Protein AF-A0ABD4RXI1-F1 (afdb_monomer_lite)

pLDDT: mean 82.57, std 9.18, range [58.09, 92.0]

Secondary structure (DSSP, 8-state):
-EEETTTTEEEPTTS-EEEEEEEEEEE-TTS-EEEEEEEEES--TT-TTHHHH--SSS--EEEE-

Foldseek 3Di:
DDADPVQRWDQDPVRFTWAFDDWDWDQDPVRDTDTKTKTWTPDCPPPPCCVVQDPDPDTDIDTHD

Structure (mmCIF, N/CA/C/O bac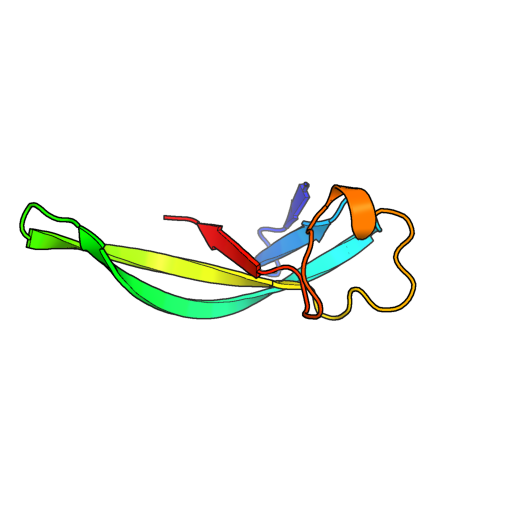kbone):
data_AF-A0ABD4RXI1-F1
#
_entry.id   AF-A0ABD4RXI1-F1
#
loop_
_atom_site.group_PDB
_atom_site.id
_atom_site.type_symbol
_atom_site.label_atom_id
_atom_site.label_alt_id
_atom_site.label_comp_id
_atom_site.label_asym_id
_atom_site.label_entity_id
_atom_site.label_seq_id
_atom_site.pdbx_PDB_ins_code
_atom_site.Cartn_x
_atom_site.Cartn_y
_atom_site.Cartn_z
_atom_site.occupancy
_atom_site.B_iso_or_equiv
_atom_site.auth_seq_id
_atom_site.auth_comp_id
_atom_site.auth_asym_id
_atom_site.auth_atom_id
_atom_site.pdbx_PDB_model_num
ATOM 1 N N . MET A 1 1 ? 8.246 -6.910 -1.942 1.00 74.69 1 MET A N 1
ATOM 2 C CA . MET A 1 1 ? 8.036 -5.466 -2.187 1.00 74.69 1 MET A CA 1
ATOM 3 C C . MET A 1 1 ? 9.068 -4.736 -1.361 1.00 74.69 1 MET A C 1
ATOM 5 O O . MET A 1 1 ? 9.366 -5.217 -0.276 1.00 74.69 1 MET A O 1
ATOM 9 N N . LYS A 1 2 ? 9.650 -3.658 -1.880 1.00 84.81 2 LYS A N 1
ATOM 10 C CA . LYS A 1 2 ? 10.619 -2.849 -1.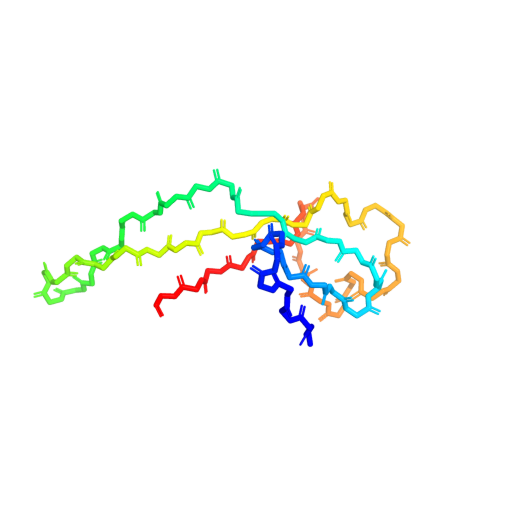132 1.00 84.81 2 LYS A CA 1
ATOM 11 C C . LYS A 1 2 ? 9.955 -1.528 -0.776 1.00 84.81 2 LYS A C 1
ATOM 13 O O . LYS A 1 2 ? 9.368 -0.921 -1.664 1.00 84.81 2 LYS A O 1
ATOM 18 N N . TYR A 1 3 ? 9.994 -1.142 0.490 1.00 88.75 3 TYR A N 1
ATOM 19 C CA . TYR A 1 3 ? 9.521 0.166 0.920 1.00 88.75 3 TYR A CA 1
ATOM 20 C C . TYR A 1 3 ? 10.666 1.170 0.827 1.00 88.75 3 TYR A C 1
ATOM 22 O O . TYR A 1 3 ? 11.790 0.848 1.220 1.00 88.75 3 TYR A O 1
ATOM 30 N N . ASP A 1 4 ? 10.378 2.334 0.263 1.00 89.06 4 ASP A N 1
ATOM 31 C CA . ASP A 1 4 ? 11.282 3.468 0.180 1.00 89.06 4 ASP A CA 1
ATOM 32 C C . ASP A 1 4 ? 10.778 4.560 1.124 1.00 89.06 4 ASP A C 1
ATOM 34 O O . ASP A 1 4 ? 9.752 5.191 0.866 1.00 89.06 4 ASP A O 1
ATOM 38 N N . SER A 1 5 ? 11.474 4.736 2.247 1.00 87.31 5 SER A N 1
ATOM 39 C CA . SER A 1 5 ? 11.091 5.706 3.276 1.00 87.31 5 SER A CA 1
ATOM 40 C C . SER A 1 5 ? 11.392 7.152 2.879 1.00 87.31 5 SER A C 1
ATOM 42 O O . SER A 1 5 ? 10.832 8.058 3.484 1.00 87.31 5 SER A O 1
ATOM 44 N N . GLU A 1 6 ? 12.282 7.385 1.906 1.00 89.00 6 GLU A N 1
ATOM 45 C CA . GLU A 1 6 ? 12.636 8.740 1.460 1.00 89.00 6 GLU A CA 1
ATOM 46 C C . GLU A 1 6 ? 11.504 9.358 0.638 1.00 89.00 6 GLU A C 1
ATOM 48 O O . GLU A 1 6 ? 11.164 10.523 0.821 1.00 89.00 6 GLU A O 1
ATOM 53 N N . SER A 1 7 ? 10.901 8.564 -0.248 1.00 86.25 7 SER A N 1
ATOM 54 C CA . SER A 1 7 ? 9.808 9.012 -1.115 1.00 86.25 7 SER A CA 1
ATOM 55 C C . SER A 1 7 ? 8.414 8.566 -0.646 1.00 86.25 7 SER A C 1
ATOM 57 O O . SER A 1 7 ? 7.436 8.894 -1.314 1.00 86.25 7 SER A O 1
ATOM 59 N N . ASP A 1 8 ? 8.304 7.819 0.461 1.00 88.06 8 ASP A N 1
ATOM 60 C CA . ASP A 1 8 ? 7.065 7.168 0.940 1.00 88.06 8 ASP A CA 1
ATOM 61 C C . ASP A 1 8 ? 6.389 6.337 -0.167 1.00 88.06 8 ASP A C 1
ATOM 63 O O . ASP A 1 8 ? 5.190 6.422 -0.430 1.00 88.06 8 ASP A O 1
ATOM 67 N N . VAL A 1 9 ? 7.178 5.549 -0.901 1.00 89.69 9 VAL A N 1
ATOM 68 C CA . VAL A 1 9 ? 6.670 4.732 -2.013 1.00 89.69 9 VAL A CA 1
ATOM 69 C C . VAL A 1 9 ? 7.044 3.274 -1.850 1.00 89.69 9 VAL A C 1
ATOM 71 O O . VAL A 1 9 ? 8.114 2.911 -1.366 1.00 89.69 9 VAL A O 1
ATOM 74 N N . TYR A 1 10 ? 6.172 2.396 -2.333 1.00 89.12 10 TYR A N 1
ATOM 75 C CA . TYR A 1 10 ? 6.495 0.978 -2.431 1.00 89.12 10 TYR A CA 1
ATOM 76 C C . TYR A 1 10 ? 6.976 0.638 -3.833 1.00 89.12 10 TYR A C 1
ATOM 78 O O . TYR A 1 10 ? 6.395 1.046 -4.829 1.00 89.12 10 TYR A O 1
ATOM 86 N N . THR A 1 11 ? 8.003 -0.192 -3.931 1.00 87.81 11 THR A N 1
ATOM 87 C CA . THR A 1 11 ? 8.476 -0.749 -5.196 1.00 87.81 11 THR A CA 1
ATOM 88 C C . THR A 1 11 ? 7.933 -2.166 -5.376 1.00 87.81 11 THR A C 1
ATOM 90 O O . THR A 1 11 ? 8.192 -3.086 -4.584 1.00 87.81 11 THR A O 1
ATOM 93 N N . CYS A 1 12 ? 7.158 -2.346 -6.445 1.00 83.75 12 CYS A N 1
ATOM 94 C CA . CYS A 1 12 ? 6.651 -3.632 -6.909 1.00 83.75 12 CYS A CA 1
ATOM 95 C C . CYS A 1 12 ? 7.792 -4.524 -7.434 1.00 83.75 12 CYS A C 1
ATOM 97 O O . CYS A 1 12 ? 8.855 -4.042 -7.818 1.00 83.75 12 CYS A O 1
ATOM 99 N N . ALA A 1 13 ? 7.547 -5.832 -7.547 1.00 81.75 13 ALA A N 1
ATOM 100 C CA . ALA A 1 13 ? 8.485 -6.776 -8.164 1.00 81.75 13 ALA A CA 1
ATOM 101 C C . ALA A 1 13 ? 8.862 -6.405 -9.614 1.00 81.75 13 ALA A C 1
ATOM 103 O O . ALA A 1 13 ? 9.953 -6.733 -10.062 1.00 81.75 13 ALA A O 1
ATOM 104 N N . ASN A 1 14 ? 7.998 -5.670 -10.325 1.00 81.69 14 ASN A N 1
ATOM 105 C CA . ASN A 1 14 ? 8.272 -5.172 -11.677 1.00 81.69 14 ASN A CA 1
ATOM 106 C C . ASN A 1 14 ? 9.007 -3.812 -11.702 1.00 81.69 14 ASN A C 1
ATOM 108 O O . ASN A 1 14 ? 8.884 -3.075 -12.674 1.00 81.69 14 ASN A O 1
ATOM 112 N N . LYS A 1 15 ? 9.687 -3.425 -10.609 1.00 81.81 15 LYS A N 1
ATOM 113 C CA . LYS A 1 15 ? 10.360 -2.117 -10.440 1.00 81.81 15 LYS A CA 1
ATOM 114 C C . LYS A 1 15 ? 9.451 -0.895 -10.656 1.00 81.81 15 LYS A C 1
ATOM 116 O O . LYS A 1 15 ? 9.927 0.189 -10.966 1.00 81.81 15 LYS A O 1
ATOM 121 N N . ARG A 1 16 ? 8.137 -1.064 -10.489 1.00 86.06 16 ARG A N 1
ATOM 122 C CA . ARG A 1 16 ? 7.158 0.029 -10.572 1.00 86.06 16 ARG A CA 1
ATOM 123 C C . ARG A 1 16 ? 6.860 0.576 -9.188 1.00 86.06 16 ARG A C 1
ATOM 125 O O . ARG A 1 16 ? 6.752 -0.204 -8.239 1.00 86.06 16 ARG A O 1
ATOM 132 N N . LEU A 1 17 ? 6.699 1.889 -9.105 1.00 87.81 17 LEU A N 1
ATOM 133 C CA . LEU A 1 17 ? 6.415 2.594 -7.863 1.00 87.81 17 LEU A CA 1
ATOM 134 C C . LEU A 1 17 ? 4.910 2.565 -7.567 1.00 87.81 17 LEU A C 1
ATOM 136 O O . LEU A 1 17 ? 4.075 2.660 -8.474 1.00 87.81 17 LEU A O 1
ATOM 140 N N . LEU A 1 18 ? 4.573 2.398 -6.293 1.00 89.12 18 LEU A N 1
ATOM 141 C CA . LEU A 1 18 ? 3.242 2.580 -5.748 1.00 89.12 18 LEU A CA 1
ATOM 142 C C . LEU A 1 18 ? 3.262 3.835 -4.893 1.00 89.12 18 LEU A C 1
ATOM 144 O O . LEU A 1 18 ? 3.990 3.895 -3.901 1.00 89.12 18 LEU A O 1
ATOM 148 N N . ARG A 1 19 ? 2.460 4.813 -5.297 1.00 90.44 19 ARG A N 1
ATOM 149 C CA . ARG A 1 19 ? 2.372 6.111 -4.639 1.00 90.44 19 ARG A CA 1
ATOM 150 C C . ARG A 1 19 ? 1.180 6.134 -3.685 1.00 90.44 19 ARG A C 1
ATOM 152 O O . ARG A 1 19 ? 0.155 5.520 -4.005 1.00 90.44 19 ARG A O 1
ATOM 159 N N . PRO A 1 20 ? 1.282 6.829 -2.544 1.00 91.00 20 PRO A N 1
ATOM 160 C CA . PRO A 1 20 ? 0.141 7.064 -1.677 1.00 91.00 20 PRO A CA 1
ATOM 161 C C . PRO A 1 20 ? -0.873 7.927 -2.433 1.00 91.00 20 PRO A C 1
ATOM 163 O O . PRO A 1 20 ? -0.544 9.004 -2.919 1.00 91.00 20 PRO A O 1
ATOM 166 N N . ILE A 1 21 ? -2.101 7.429 -2.570 1.00 90.56 21 ILE A N 1
ATOM 167 C CA . ILE A 1 21 ? -3.175 8.123 -3.298 1.00 90.56 21 ILE A CA 1
ATOM 168 C C . ILE A 1 21 ? -4.139 8.820 -2.346 1.00 90.56 21 ILE A C 1
ATOM 170 O O . ILE A 1 21 ? -4.469 9.983 -2.552 1.00 90.56 21 ILE A O 1
ATOM 174 N N . TYR A 1 22 ? -4.606 8.124 -1.309 1.00 90.69 22 TYR A N 1
ATOM 175 C CA . TYR A 1 22 ? -5.493 8.700 -0.301 1.00 90.69 22 TYR A CA 1
ATOM 176 C C . TYR A 1 22 ? -5.545 7.843 0.962 1.00 90.69 22 TYR A C 1
ATOM 178 O O . TYR A 1 22 ? -5.335 6.628 0.928 1.00 90.69 22 TYR A O 1
ATOM 186 N N . LEU A 1 23 ? -5.901 8.492 2.069 1.00 91.75 23 LEU A N 1
ATOM 187 C CA . LEU A 1 23 ? -6.2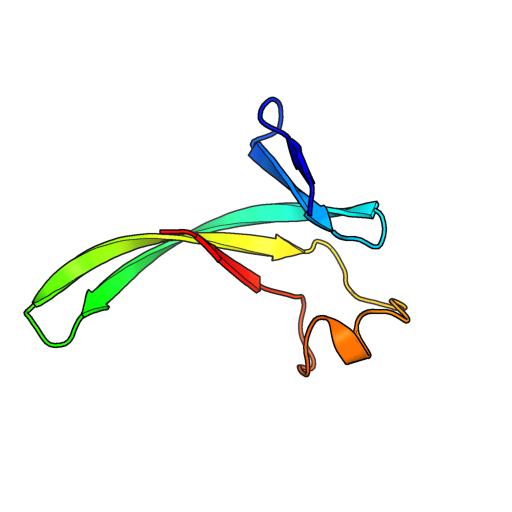91 7.839 3.312 1.00 91.75 23 LEU A CA 1
ATOM 188 C C . LEU A 1 23 ? -7.770 7.470 3.248 1.00 91.75 23 LEU A C 1
ATOM 190 O O . LEU A 1 23 ? -8.631 8.297 2.947 1.00 91.75 23 LEU A O 1
ATOM 194 N N . LYS A 1 24 ? -8.076 6.214 3.547 1.00 91.06 24 LYS A N 1
ATOM 195 C CA . LYS A 1 24 ? -9.436 5.701 3.641 1.00 91.06 24 LYS A CA 1
ATOM 196 C C . LYS A 1 24 ? -9.746 5.383 5.091 1.00 91.06 24 LYS A C 1
ATOM 198 O O . LYS A 1 24 ? -9.048 4.601 5.726 1.00 91.06 24 LYS A O 1
ATOM 203 N N . LYS A 1 25 ? -10.847 5.926 5.599 1.00 91.69 25 LYS A N 1
ATOM 204 C CA . LYS A 1 25 ? -11.382 5.525 6.901 1.00 91.69 25 LYS A CA 1
ATOM 205 C C . LYS A 1 25 ? -12.169 4.236 6.723 1.00 91.69 25 LYS A C 1
ATOM 207 O O . LYS A 1 25 ? -13.121 4.185 5.944 1.00 91.69 25 LYS A O 1
ATOM 212 N N . ARG A 1 26 ? -11.751 3.176 7.406 1.00 89.25 26 ARG A N 1
ATOM 213 C CA . ARG A 1 26 ? -12.444 1.890 7.420 1.00 89.25 26 ARG A CA 1
ATOM 214 C C . ARG A 1 26 ? -13.006 1.656 8.808 1.00 89.25 26 ARG A C 1
ATOM 216 O O . ARG A 1 26 ? -12.260 1.503 9.768 1.00 89.25 26 ARG A O 1
ATOM 223 N N . THR A 1 27 ? -14.324 1.575 8.892 1.00 91.38 27 THR A N 1
ATOM 224 C CA . THR A 1 27 ? -15.011 1.178 10.119 1.00 91.38 27 THR A CA 1
ATOM 225 C C . THR A 1 27 ? -15.237 -0.330 10.094 1.00 91.38 27 THR A C 1
ATOM 227 O O . THR A 1 27 ? -15.762 -0.874 9.120 1.00 91.38 27 THR A O 1
ATOM 230 N N . ASN A 1 28 ? -14.782 -1.030 11.132 1.00 87.31 28 ASN A N 1
ATOM 231 C CA . ASN A 1 28 ? -15.034 -2.461 11.291 1.00 87.31 28 ASN A CA 1
ATOM 232 C C . ASN A 1 28 ? -16.433 -2.704 11.890 1.00 87.31 28 ASN A C 1
ATOM 234 O O . ASN A 1 28 ? -17.056 -1.792 12.429 1.00 87.31 28 ASN A O 1
ATOM 238 N N . LYS A 1 29 ? -16.914 -3.953 11.851 1.00 87.00 29 LYS A N 1
ATOM 239 C CA . LYS A 1 29 ? -18.216 -4.372 12.401 1.00 87.00 29 LYS A CA 1
ATOM 240 C C . LYS A 1 29 ? -18.417 -3.987 13.874 1.00 87.00 29 LYS A C 1
ATOM 242 O O . LYS A 1 29 ? -19.550 -3.781 14.282 1.00 87.00 29 LYS A O 1
ATOM 247 N N . SER A 1 30 ? -17.338 -3.861 14.645 1.00 87.75 30 SER A N 1
ATOM 248 C CA . SER A 1 30 ? -17.373 -3.467 16.061 1.00 87.75 30 SER A CA 1
ATOM 249 C C . SER A 1 30 ? -17.396 -1.947 16.302 1.00 87.75 30 SER A C 1
ATOM 251 O O . SER A 1 30 ? -17.278 -1.525 17.444 1.00 87.75 30 SER A O 1
ATOM 253 N N . GLY A 1 31 ? -17.492 -1.111 15.261 1.00 89.56 31 GLY A N 1
ATOM 254 C CA . GLY A 1 31 ? -17.566 0.355 15.387 1.00 89.56 31 GLY A CA 1
ATOM 255 C C . GLY A 1 31 ? -16.217 1.083 15.463 1.00 89.56 31 GLY A C 1
ATOM 256 O O . GLY A 1 31 ? -16.175 2.307 15.363 1.00 89.56 31 GLY A O 1
ATOM 257 N N . TYR A 1 32 ? -15.099 0.360 15.563 1.00 90.31 32 TYR A N 1
ATOM 258 C CA . TYR A 1 32 ? -13.763 0.956 15.489 1.00 90.31 32 TYR A CA 1
ATOM 259 C C . TYR A 1 32 ? -13.468 1.458 14.077 1.00 90.31 32 TYR A C 1
ATOM 261 O O . TYR A 1 32 ? -13.590 0.703 13.109 1.00 90.31 32 TYR A O 1
ATOM 269 N N . THR A 1 33 ? -13.068 2.725 13.975 1.00 91.06 33 THR A N 1
ATOM 270 C CA . THR A 1 33 ? -12.630 3.346 12.722 1.00 91.06 33 THR A CA 1
ATOM 271 C C . THR A 1 33 ? -11.111 3.397 12.692 1.00 91.06 33 THR A C 1
ATOM 273 O O . THR A 1 33 ? -10.499 3.976 13.584 1.00 91.06 33 THR A O 1
ATOM 276 N N . SER A 1 34 ? -10.518 2.800 11.663 1.00 91.31 34 SER A N 1
ATOM 277 C CA . SER A 1 34 ? -9.078 2.825 11.406 1.00 91.31 34 SER A CA 1
ATOM 278 C C . SER A 1 34 ? -8.793 3.589 10.121 1.00 91.31 34 SER A C 1
ATOM 280 O O . SER A 1 34 ? -9.571 3.533 9.163 1.00 91.31 34 SER A O 1
ATOM 282 N N . GLU A 1 35 ? -7.678 4.305 10.100 1.00 91.69 35 GLU A N 1
ATOM 283 C CA . GLU A 1 35 ? -7.190 4.997 8.914 1.00 91.69 35 GLU A CA 1
ATOM 284 C C . GLU A 1 35 ? -6.284 4.049 8.139 1.00 91.69 35 GLU A C 1
ATOM 286 O O . GLU A 1 35 ? -5.364 3.458 8.689 1.00 91.69 35 GLU A O 1
ATOM 291 N N . VAL A 1 36 ? -6.602 3.846 6.867 1.00 91.75 36 VAL A N 1
ATOM 292 C CA . VAL A 1 36 ? -5.900 2.918 5.989 1.00 91.75 36 VAL A CA 1
ATOM 293 C C . VAL A 1 36 ? -5.323 3.728 4.845 1.00 91.75 36 VAL A C 1
ATOM 295 O O . VAL A 1 36 ? -6.067 4.320 4.058 1.00 91.75 36 VAL A O 1
ATOM 298 N N . GLN A 1 37 ? -4.001 3.760 4.743 1.00 92.00 37 GLN A N 1
ATOM 299 C CA . GLN A 1 37 ? -3.315 4.406 3.637 1.00 92.00 37 GLN A CA 1
ATOM 300 C C . GLN A 1 37 ? -3.421 3.515 2.403 1.00 92.00 37 GLN A C 1
ATOM 302 O O . GLN A 1 37 ? -2.991 2.357 2.394 1.00 92.00 37 GLN A O 1
ATOM 307 N N . VAL A 1 38 ? -4.020 4.058 1.345 1.00 90.88 38 VAL A N 1
ATOM 308 C CA . VAL A 1 38 ? -4.108 3.377 0.058 1.00 90.88 38 VAL A CA 1
ATOM 309 C C . VAL A 1 38 ? -2.937 3.824 -0.804 1.00 90.88 38 VAL A C 1
ATOM 311 O O . VAL A 1 38 ? -2.722 5.021 -1.011 1.00 90.88 38 VAL A O 1
ATOM 314 N N . TYR A 1 39 ? -2.205 2.851 -1.334 1.00 90.31 39 TYR A N 1
ATOM 315 C CA . TYR A 1 39 ? -1.158 3.061 -2.326 1.00 90.31 39 TYR A CA 1
ATOM 316 C C . TYR A 1 39 ? -1.592 2.468 -3.664 1.00 90.31 39 TYR A C 1
ATOM 318 O O . TYR A 1 39 ? -2.127 1.359 -3.712 1.00 90.31 39 TYR A O 1
ATOM 326 N N . GLU A 1 40 ? -1.338 3.177 -4.759 1.00 88.31 40 GLU A N 1
ATOM 327 C CA . GLU A 1 40 ? -1.655 2.734 -6.117 1.00 88.31 40 GLU A CA 1
ATOM 328 C C . GLU A 1 40 ? -0.407 2.690 -6.986 1.00 88.31 40 GLU A C 1
ATOM 330 O O . GLU A 1 40 ? 0.433 3.588 -6.963 1.00 88.31 40 GLU A O 1
ATOM 335 N N . CYS A 1 41 ? -0.294 1.622 -7.772 1.00 86.94 41 CYS A N 1
ATOM 336 C CA . CYS A 1 41 ? 0.756 1.496 -8.767 1.00 86.94 41 CYS A CA 1
ATOM 337 C C . CYS A 1 41 ? 0.508 2.446 -9.943 1.00 86.94 41 CYS A C 1
ATOM 339 O O . CYS A 1 41 ? -0.573 2.430 -10.524 1.00 86.94 41 CYS A O 1
ATOM 341 N N . GLU A 1 42 ? 1.532 3.207 -10.330 1.00 82.06 42 GLU A N 1
ATOM 342 C CA . GLU A 1 42 ? 1.439 4.233 -11.380 1.00 82.06 42 GLU A CA 1
ATOM 343 C C . GLU A 1 42 ? 0.944 3.679 -12.725 1.00 82.06 42 GLU A C 1
ATOM 345 O O . GLU A 1 42 ? 0.133 4.288 -13.416 1.00 82.06 42 GLU A O 1
ATOM 350 N N . SER A 1 43 ? 1.388 2.478 -13.083 1.00 74.12 43 SER A N 1
ATOM 351 C CA . SER A 1 43 ? 0.875 1.767 -14.245 1.00 74.12 43 SER A CA 1
ATOM 352 C C . SER A 1 43 ? 1.084 0.280 -14.043 1.00 74.12 43 SER A C 1
ATOM 354 O O . SER A 1 43 ? 2.159 -0.140 -13.623 1.00 74.12 43 SER A O 1
ATOM 356 N N . CYS A 1 44 ? 0.101 -0.550 -14.382 1.00 74.88 44 CYS A N 1
ATOM 357 C CA . CYS A 1 44 ? 0.283 -1.996 -14.583 1.00 74.88 44 CYS A CA 1
ATOM 358 C C . CYS A 1 44 ? 0.189 -2.403 -16.066 1.00 74.88 44 CYS A C 1
ATOM 360 O O . CYS A 1 44 ? 0.215 -3.594 -16.371 1.00 74.88 44 CYS A O 1
ATOM 362 N N . ASN A 1 45 ? 0.132 -1.426 -16.981 1.00 64.62 45 ASN A N 1
ATOM 363 C CA . ASN A 1 45 ? 0.050 -1.661 -18.422 1.00 64.62 45 ASN A CA 1
ATOM 364 C C . ASN A 1 45 ? 1.303 -2.426 -18.898 1.00 64.62 45 ASN A C 1
ATOM 366 O O . ASN A 1 45 ? 2.415 -2.028 -18.546 1.00 64.62 45 ASN A O 1
ATOM 370 N N . ASP A 1 46 ? 1.122 -3.549 -19.592 1.00 65.44 46 ASP A N 1
ATOM 371 C CA . ASP A 1 46 ? 2.182 -4.469 -20.050 1.00 65.44 46 ASP A CA 1
ATOM 372 C C . ASP A 1 46 ? 3.002 -5.194 -18.954 1.00 65.44 46 ASP A C 1
ATOM 374 O O . ASP A 1 46 ? 4.159 -5.567 -19.123 1.00 65.44 46 ASP A O 1
ATOM 378 N N . CYS A 1 47 ? 2.437 -5.403 -17.763 1.00 71.44 47 CYS A N 1
ATOM 379 C CA . CYS A 1 47 ? 3.129 -6.164 -16.722 1.00 71.44 47 CYS A CA 1
ATOM 380 C C . CYS A 1 47 ? 2.798 -7.666 -16.828 1.00 71.44 47 CYS A C 1
ATOM 382 O O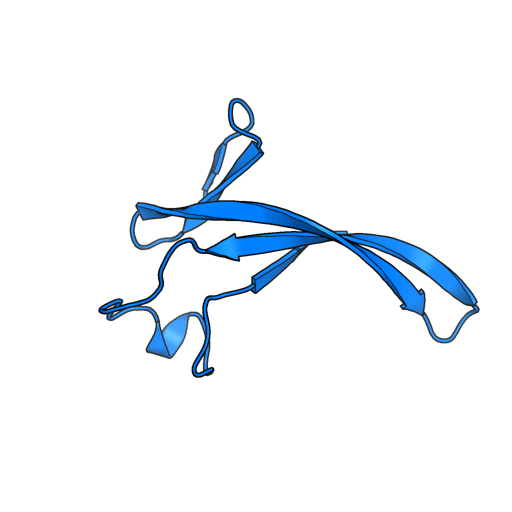 . CYS A 1 47 ? 1.707 -8.092 -16.459 1.00 71.44 47 CYS A O 1
ATOM 384 N N . PHE A 1 48 ? 3.764 -8.499 -17.238 1.00 70.31 48 PHE A N 1
ATOM 385 C CA . PHE A 1 48 ? 3.620 -9.971 -17.250 1.00 70.31 48 PHE A CA 1
ATOM 386 C C . PHE A 1 48 ? 3.293 -10.557 -15.869 1.00 70.31 48 PHE A C 1
ATOM 388 O O . PHE A 1 48 ? 2.598 -11.566 -15.739 1.00 70.31 48 PHE A O 1
ATOM 395 N N . LEU A 1 49 ? 3.771 -9.901 -14.810 1.00 72.06 49 LEU A N 1
ATOM 396 C CA . LEU A 1 49 ? 3.455 -10.263 -13.432 1.00 72.06 49 LEU A CA 1
ATOM 397 C C . LEU A 1 49 ? 2.056 -9.801 -13.006 1.00 72.06 49 LEU A C 1
ATOM 399 O O . LEU A 1 49 ? 1.581 -10.269 -11.973 1.00 72.06 49 LEU A O 1
ATOM 403 N N . CYS A 1 50 ? 1.378 -8.925 -13.762 1.00 68.56 50 CYS A N 1
ATOM 404 C CA . CYS A 1 50 ? 0.062 -8.391 -13.400 1.00 68.56 50 CYS A CA 1
ATOM 405 C C . CYS A 1 50 ? -0.936 -9.521 -13.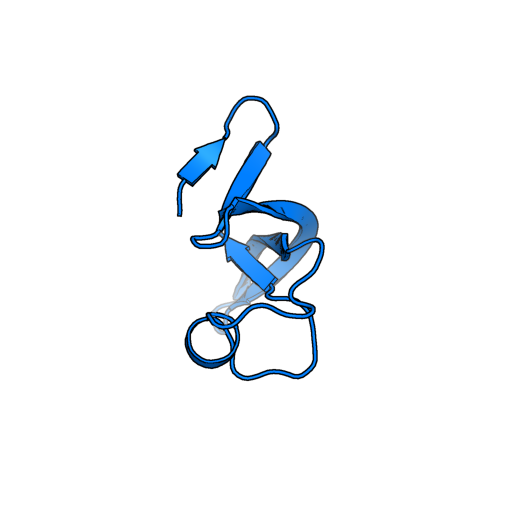161 1.00 68.56 50 CYS A C 1
ATOM 407 O O . CYS A 1 50 ? -1.575 -9.544 -12.115 1.00 68.56 50 CYS A O 1
ATOM 409 N N . SER A 1 51 ? -0.951 -10.528 -14.038 1.00 69.75 51 SER A N 1
ATOM 410 C CA . SER A 1 51 ? -1.820 -11.707 -13.934 1.00 69.75 51 SER A CA 1
ATOM 411 C C . SER A 1 51 ? -1.670 -12.476 -12.612 1.00 69.75 51 SER A C 1
ATOM 413 O O . SER A 1 51 ? -2.638 -13.067 -12.136 1.00 69.75 51 SER A O 1
ATOM 415 N N . LYS A 1 52 ? -0.477 -12.462 -11.995 1.00 70.75 52 LYS A N 1
ATOM 416 C CA . LYS A 1 52 ? -0.213 -13.061 -10.669 1.00 70.75 52 LYS A CA 1
ATOM 417 C C . LYS A 1 52 ? -0.346 -12.058 -9.516 1.00 70.75 52 LYS A C 1
ATOM 419 O O . LYS A 1 52 ? -0.580 -12.456 -8.382 1.00 70.75 52 LYS A O 1
ATOM 424 N N . CYS A 1 53 ? -0.163 -10.769 -9.787 1.00 72.19 53 CYS A N 1
ATOM 425 C CA . CYS A 1 53 ? -0.067 -9.708 -8.787 1.00 72.19 53 CYS A CA 1
ATOM 426 C C . CYS A 1 53 ? -1.435 -9.106 -8.417 1.00 72.19 53 CYS A C 1
ATOM 428 O O . CYS A 1 53 ? -1.607 -8.678 -7.270 1.00 72.19 53 CYS A O 1
ATOM 430 N N . PHE A 1 54 ? -2.374 -9.056 -9.373 1.00 70.12 54 PHE A N 1
ATOM 431 C CA . PHE A 1 54 ? -3.750 -8.577 -9.210 1.00 70.12 54 PHE A CA 1
ATOM 432 C C . PHE A 1 54 ? -4.653 -9.062 -10.368 1.00 70.12 54 PHE A C 1
ATOM 434 O O . PHE A 1 54 ? -4.339 -8.859 -11.536 1.00 70.12 54 PHE A O 1
ATOM 441 N N . LYS A 1 55 ? -5.806 -9.670 -10.054 1.00 62.94 55 LYS A N 1
ATOM 442 C CA . LYS A 1 55 ? -6.806 -10.157 -11.033 1.00 62.94 55 LYS A CA 1
ATOM 443 C C . LYS A 1 55 ? -7.869 -9.093 -11.373 1.00 62.94 55 LYS A C 1
ATOM 445 O O . LYS A 1 55 ? -9.062 -9.376 -11.325 1.00 62.94 55 LYS A O 1
ATOM 450 N N . GLY A 1 56 ? -7.482 -7.857 -11.677 1.00 63.47 56 GLY A N 1
ATOM 451 C CA . GLY A 1 56 ? -8.447 -6.813 -12.046 1.00 63.47 56 GLY A CA 1
ATOM 452 C C . GLY A 1 56 ? -8.011 -5.987 -13.250 1.00 63.47 56 GLY A C 1
ATOM 453 O O . GLY A 1 56 ? -6.843 -5.984 -13.619 1.00 63.47 56 GLY A O 1
ATOM 454 N N . LYS A 1 57 ? -8.976 -5.290 -13.865 1.00 58.09 57 LYS A N 1
ATOM 455 C CA . LYS A 1 57 ? -8.765 -4.435 -15.050 1.00 58.09 57 LYS A CA 1
ATOM 456 C C . LYS A 1 57 ? -8.010 -3.129 -14.754 1.00 58.09 57 LYS A C 1
ATOM 458 O O . LYS A 1 57 ? -7.587 -2.463 -15.688 1.00 58.09 57 LYS A O 1
ATOM 463 N N . ASN A 1 58 ? -7.866 -2.761 -13.480 1.00 68.12 58 ASN A N 1
ATOM 464 C CA . ASN A 1 58 ? -7.276 -1.494 -13.041 1.00 68.12 58 ASN A CA 1
ATOM 465 C C . ASN A 1 58 ? -5.900 -1.691 -12.388 1.00 68.12 58 ASN A C 1
ATOM 467 O O . ASN A 1 58 ? -5.477 -2.817 -12.121 1.00 68.12 58 ASN A O 1
ATOM 471 N N . ASN A 1 59 ? -5.228 -0.577 -12.094 1.00 76.12 59 ASN A N 1
ATOM 472 C CA . ASN A 1 59 ? -3.965 -0.560 -11.365 1.00 76.12 59 ASN A CA 1
ATOM 473 C C . ASN A 1 59 ? -4.080 -1.253 -10.001 1.00 76.12 59 ASN A C 1
ATOM 475 O O . ASN A 1 59 ? -5.109 -1.194 -9.321 1.00 76.12 59 ASN A O 1
ATOM 479 N N . LYS A 1 60 ? -2.991 -1.911 -9.589 1.00 78.25 60 LYS A N 1
ATOM 480 C CA . LYS A 1 60 ? -2.910 -2.548 -8.277 1.00 78.25 60 LYS A CA 1
ATOM 481 C C . LYS A 1 60 ? -2.976 -1.483 -7.183 1.00 78.25 60 LYS A C 1
ATOM 483 O O . LYS A 1 60 ? -2.090 -0.633 -7.101 1.00 78.25 60 LYS A O 1
ATOM 488 N N . LYS A 1 61 ? -3.985 -1.606 -6.321 1.00 84.81 61 LYS A N 1
ATOM 489 C CA . LYS A 1 61 ? -4.105 -0.863 -5.066 1.00 84.81 61 LYS A CA 1
ATOM 490 C C . LYS A 1 61 ? -3.761 -1.775 -3.898 1.00 84.81 61 LYS A C 1
ATOM 492 O O . LYS A 1 61 ? -4.160 -2.941 -3.894 1.00 84.81 61 LYS A O 1
ATOM 497 N N . ILE A 1 62 ? -3.014 -1.256 -2.935 1.00 86.19 62 ILE A N 1
ATOM 498 C CA . ILE A 1 62 ? -2.745 -1.923 -1.663 1.00 86.19 62 ILE A CA 1
ATOM 499 C C . ILE A 1 62 ? -3.192 -1.014 -0.523 1.00 86.19 62 ILE A C 1
ATOM 501 O O . ILE A 1 62 ? -3.053 0.203 -0.593 1.00 86.19 62 ILE A O 1
ATOM 505 N N . GLU A 1 63 ? -3.764 -1.630 0.498 1.00 87.69 63 GLU A N 1
ATOM 506 C CA . GLU A 1 63 ? -4.251 -0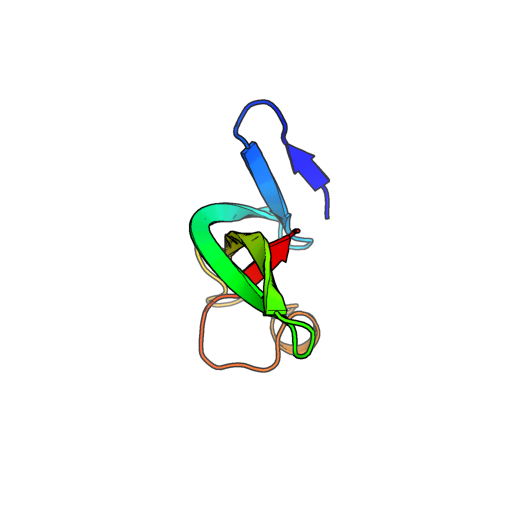.988 1.711 1.00 87.69 63 GLU A CA 1
ATOM 507 C C . GLU A 1 63 ? -3.286 -1.378 2.841 1.00 87.69 63 GLU A C 1
ATOM 509 O O . GLU A 1 63 ? -3.141 -2.567 3.125 1.00 87.69 63 GLU A O 1
ATOM 514 N N . TYR A 1 64 ? -2.610 -0.398 3.444 1.00 80.38 64 TYR A N 1
ATOM 515 C CA . TYR A 1 64 ? -1.803 -0.571 4.658 1.00 80.38 64 TYR A CA 1
ATOM 516 C C . TYR A 1 64 ? -2.497 0.155 5.820 1.00 80.38 64 TYR A C 1
ATOM 518 O O . TYR A 1 64 ? -2.936 1.293 5.652 1.00 80.38 64 TYR A O 1
ATOM 526 N N . SER A 1 65 ? -2.642 -0.519 6.964 1.00 74.25 65 SER A N 1
ATOM 527 C CA . SER A 1 65 ? -3.305 -0.035 8.190 1.00 74.25 65 SER A CA 1
ATOM 528 C C . SER A 1 65 ? -2.376 -0.102 9.385 1.00 74.25 65 SER A C 1
ATOM 530 O O . SER A 1 65 ? -1.651 -1.124 9.437 1.00 74.25 65 SER A O 1
#

Radius of gyration: 13.32 Å; chains: 1; bounding box: 31×22×36 Å

Sequence (65 aa):
MKYDSESDVYTCANKRLLRPIYLKKRTNKSGYTSEVQVYECESCNDCFLCSKCFKGKNNKKIEYS